Protein AF-A0AAV5KKF2-F1 (afdb_monomer)

Nearest PDB structures (foldseek):
  8rhn-assembly1_B  TM=8.506E-01  e=6.954E-04  Homo sapiens
  8cih-assembly1_A  TM=6.465E-01  e=4.753E-02  Homo sapiens
  3na7-assembly1_A  TM=3.425E-01  e=1.764E+00  Helicobacter pylori NCTC 11638
  6ixf-assembly1_A  TM=3.524E-01  e=3.596E+00  Homo sapiens

pLDDT: mean 78.34, std 14.36, range [33.84, 95.25]

Structure (mmCIF, N/CA/C/O backbone):
data_AF-A0AAV5KKF2-F1
#
_entry.id   AF-A0AAV5KKF2-F1
#
loop_
_atom_site.group_PDB
_atom_site.id
_atom_site.type_symbol
_atom_site.label_atom_id
_atom_site.label_alt_id
_atom_site.label_comp_id
_atom_site.label_asym_id
_atom_site.label_entity_id
_atom_site.label_seq_id
_atom_site.pdbx_PDB_ins_code
_atom_site.Cartn_x
_atom_site.Cartn_y
_atom_site.Cartn_z
_atom_site.occupancy
_atom_site.B_iso_or_equiv
_atom_site.auth_seq_id
_atom_site.auth_comp_id
_atom_site.auth_asym_id
_atom_site.auth_atom_id
_atom_site.pdbx_PDB_model_num
ATOM 1 N N . MET A 1 1 ? -25.712 2.104 27.556 1.00 66.56 1 MET A N 1
ATOM 2 C CA . MET A 1 1 ? -24.857 1.045 26.968 1.00 66.56 1 MET A CA 1
ATOM 3 C C . MET A 1 1 ? -25.089 0.901 25.462 1.00 66.56 1 MET A C 1
ATOM 5 O O . MET A 1 1 ? -24.129 1.009 24.712 1.00 66.56 1 MET A O 1
ATOM 9 N N . GLU A 1 2 ? -26.336 0.775 24.990 1.00 71.31 2 GLU A N 1
ATOM 10 C CA . GLU A 1 2 ? -26.643 0.626 23.551 1.00 71.31 2 GLU A CA 1
ATOM 11 C C . GLU A 1 2 ? -26.121 1.753 22.645 1.00 71.31 2 GLU A C 1
ATOM 13 O O . GLU A 1 2 ? -25.614 1.478 21.562 1.00 71.31 2 GLU A O 1
ATOM 18 N N . ALA A 1 3 ? -26.179 3.016 23.080 1.00 78.44 3 ALA A N 1
ATOM 19 C CA . ALA A 1 3 ? -25.647 4.140 22.301 1.00 78.44 3 ALA A CA 1
ATOM 20 C C . ALA A 1 3 ? -24.122 4.055 22.084 1.00 78.44 3 ALA A C 1
ATOM 22 O O . ALA A 1 3 ? -23.624 4.447 21.032 1.00 78.44 3 ALA A O 1
ATOM 23 N N . ILE A 1 4 ? -23.381 3.509 23.056 1.00 75.62 4 ILE A N 1
ATOM 24 C CA . ILE A 1 4 ? -21.932 3.283 22.942 1.00 75.62 4 ILE A CA 1
ATOM 25 C C . ILE A 1 4 ? -21.680 2.145 21.953 1.00 75.62 4 ILE A C 1
ATOM 27 O O . ILE A 1 4 ? -20.882 2.306 21.036 1.00 75.62 4 ILE A O 1
ATOM 31 N N . ILE A 1 5 ? -22.429 1.044 22.065 1.00 73.19 5 ILE A N 1
ATOM 32 C CA . ILE A 1 5 ? -22.351 -0.086 21.127 1.00 73.19 5 ILE A CA 1
ATOM 33 C C . ILE A 1 5 ? -22.622 0.381 19.686 1.00 73.19 5 ILE A C 1
ATOM 35 O O . ILE A 1 5 ? -21.855 0.049 18.787 1.00 73.19 5 ILE A O 1
ATOM 39 N N . LYS A 1 6 ? -23.643 1.222 19.460 1.00 79.12 6 LYS A N 1
ATOM 40 C CA . LYS A 1 6 ? -23.930 1.805 18.134 1.00 79.12 6 LYS A CA 1
ATOM 41 C C . LYS A 1 6 ? -22.771 2.653 17.592 1.00 79.12 6 LYS A C 1
ATOM 43 O O . LYS A 1 6 ? -22.477 2.575 16.400 1.00 79.12 6 LYS A O 1
ATOM 48 N N . LYS A 1 7 ? -22.088 3.429 18.444 1.00 80.25 7 LYS A N 1
ATOM 49 C CA . LYS A 1 7 ? -20.894 4.197 18.044 1.00 80.25 7 LYS A CA 1
ATOM 50 C C . LYS A 1 7 ? -19.739 3.282 17.636 1.00 80.25 7 LYS A C 1
ATOM 52 O O . LYS A 1 7 ? -19.135 3.523 16.600 1.00 80.25 7 LYS A O 1
ATOM 57 N N . TYR A 1 8 ? -19.489 2.203 18.380 1.00 76.38 8 TYR A N 1
ATOM 58 C CA . TYR A 1 8 ? -18.484 1.204 17.998 1.00 76.38 8 TYR A CA 1
ATOM 59 C C . TYR A 1 8 ? -18.826 0.512 16.681 1.00 76.38 8 TYR A C 1
ATOM 61 O O . TYR A 1 8 ? -17.966 0.397 15.817 1.00 76.38 8 TYR A O 1
ATOM 69 N N . GLN A 1 9 ? -20.087 0.127 16.473 1.00 77.00 9 GLN A N 1
ATOM 70 C CA . GLN A 1 9 ? -20.531 -0.435 15.193 1.00 77.00 9 GLN A CA 1
ATOM 71 C C . GLN A 1 9 ? -20.293 0.532 14.024 1.00 77.00 9 GLN A C 1
ATOM 73 O O . GLN A 1 9 ? -19.883 0.112 12.945 1.00 77.00 9 GLN A O 1
ATOM 78 N N . GLN A 1 10 ? -20.527 1.832 14.224 1.00 83.56 10 GLN A N 1
ATOM 79 C CA . GLN A 1 10 ? -20.208 2.842 13.217 1.00 83.56 10 GLN A CA 1
ATOM 80 C C . GLN A 1 10 ? -18.696 2.966 12.984 1.00 83.56 10 GLN A C 1
ATOM 82 O O . GLN A 1 10 ? -18.283 3.067 11.833 1.00 83.56 10 GLN A O 1
ATOM 87 N N . SER A 1 11 ? -17.881 2.921 14.039 1.00 81.06 11 SER A N 1
ATOM 88 C CA . SER A 1 11 ? -16.420 2.901 13.922 1.00 81.06 11 SER A CA 1
ATOM 89 C C . SER A 1 11 ? -15.929 1.695 13.126 1.00 81.06 11 SER A C 1
ATOM 91 O O . SER A 1 11 ? -15.136 1.875 12.214 1.00 81.06 11 SER A O 1
ATOM 93 N N . PHE A 1 12 ? -16.442 0.490 13.393 1.00 79.25 12 PHE A N 1
ATOM 94 C CA . PHE A 1 12 ? -16.063 -0.712 12.643 1.00 79.25 12 PHE A CA 1
ATOM 95 C C . PHE A 1 12 ? -16.469 -0.652 11.169 1.00 79.25 12 PHE A C 1
ATOM 97 O O . PHE A 1 12 ? -15.721 -1.128 10.323 1.00 79.25 12 PHE A O 1
ATOM 104 N N . ARG A 1 13 ? -17.609 -0.028 10.837 1.00 84.62 13 ARG A N 1
ATOM 105 C CA . ARG A 1 13 ? -17.966 0.232 9.431 1.00 84.62 13 ARG A CA 1
ATOM 106 C C . ARG A 1 13 ? -16.955 1.144 8.743 1.00 84.62 13 ARG A C 1
ATOM 108 O O . ARG A 1 13 ? -16.509 0.813 7.657 1.00 84.62 13 ARG A O 1
ATOM 115 N N . LYS A 1 14 ? -16.539 2.225 9.407 1.00 84.38 14 LYS A N 1
ATOM 116 C CA . LYS A 1 14 ? -15.500 3.121 8.877 1.00 84.38 14 LYS A CA 1
ATOM 117 C C . LYS A 1 14 ? -14.152 2.427 8.735 1.00 84.38 14 LYS A C 1
ATOM 119 O O . LYS A 1 14 ? -13.486 2.620 7.735 1.00 84.38 14 LYS A O 1
ATOM 124 N N . VAL A 1 15 ? -13.760 1.605 9.712 1.00 81.69 15 VAL A N 1
ATOM 125 C CA . VAL A 1 15 ? -12.533 0.804 9.601 1.00 81.69 15 VAL A CA 1
ATOM 126 C C . VAL A 1 15 ? -12.613 -0.106 8.382 1.00 81.69 15 VAL A C 1
ATOM 128 O O . VAL A 1 15 ? -11.664 -0.142 7.617 1.00 81.69 15 VAL A O 1
ATOM 131 N N . LYS A 1 16 ? -13.752 -0.769 8.151 1.00 83.50 16 LYS A N 1
ATOM 132 C CA . LYS A 1 16 ? -13.947 -1.584 6.950 1.00 83.50 16 LYS A CA 1
ATOM 133 C C . LYS A 1 16 ? -13.785 -0.768 5.661 1.00 83.50 16 LYS A C 1
ATOM 135 O O . LYS A 1 16 ? -13.055 -1.200 4.787 1.00 83.50 16 LYS A O 1
ATOM 140 N N . GLU A 1 17 ? -14.403 0.408 5.568 1.00 89.31 17 GLU A N 1
ATOM 141 C CA . GLU A 1 17 ? -14.259 1.294 4.399 1.00 89.31 17 GLU A CA 1
ATOM 142 C C . GLU A 1 17 ? -12.795 1.706 4.162 1.00 89.31 17 GLU A C 1
ATOM 144 O O . GLU A 1 17 ? -12.329 1.731 3.026 1.00 89.31 17 GLU A O 1
ATOM 149 N N . GLU A 1 18 ? -12.047 2.006 5.226 1.00 85.69 18 GLU A N 1
ATOM 150 C CA . GLU A 1 18 ? -10.616 2.308 5.119 1.00 85.69 18 GLU A CA 1
ATOM 151 C C . GLU A 1 18 ? -9.790 1.077 4.720 1.00 85.69 18 GLU A C 1
ATOM 153 O O . GLU A 1 18 ? -8.805 1.223 4.002 1.00 85.69 18 GLU A O 1
ATOM 158 N N . MET A 1 19 ? -10.201 -0.128 5.128 1.00 84.88 19 MET A N 1
ATOM 159 C CA . MET A 1 19 ? -9.566 -1.374 4.693 1.00 84.88 19 MET A CA 1
ATOM 160 C C . MET A 1 19 ? -9.837 -1.688 3.223 1.00 84.88 19 MET A C 1
ATOM 162 O O . MET A 1 19 ? -8.910 -2.047 2.507 1.00 84.88 19 MET A O 1
ATOM 166 N N . ASP A 1 20 ? -11.059 -1.465 2.743 1.00 86.00 20 ASP A N 1
ATOM 167 C CA . ASP A 1 20 ? -11.378 -1.626 1.321 1.00 86.00 20 ASP A CA 1
ATOM 168 C C . ASP A 1 20 ? -10.497 -0.677 0.471 1.00 86.00 20 ASP A C 1
ATOM 170 O O . ASP A 1 20 ? -9.920 -1.073 -0.542 1.00 86.00 20 ASP A O 1
ATOM 174 N N . ARG A 1 21 ? -10.291 0.567 0.935 1.00 91.75 21 ARG A N 1
ATOM 175 C CA . ARG A 1 21 ? -9.357 1.521 0.304 1.00 91.75 21 ARG A CA 1
ATOM 176 C C . ARG A 1 21 ? -7.897 1.080 0.409 1.00 91.75 21 ARG A C 1
ATOM 178 O O . ARG A 1 21 ? -7.128 1.315 -0.520 1.00 91.75 21 ARG A O 1
ATOM 185 N N . TRP A 1 22 ? -7.493 0.478 1.525 1.00 89.50 22 TRP A N 1
ATOM 186 C CA . TRP A 1 22 ? -6.141 -0.054 1.702 1.00 89.50 22 TRP A CA 1
ATOM 187 C C . TRP A 1 22 ? -5.818 -1.111 0.638 1.00 89.50 22 TRP A C 1
ATOM 189 O O . TRP A 1 22 ? -4.757 -1.039 0.016 1.00 89.50 22 TRP A O 1
ATOM 199 N N . ASP A 1 23 ? -6.751 -2.025 0.365 1.00 83.06 23 ASP A N 1
ATOM 200 C CA . ASP A 1 23 ? -6.589 -3.084 -0.640 1.00 83.06 23 ASP A CA 1
ATOM 201 C C . ASP A 1 23 ? -6.454 -2.520 -2.069 1.00 83.06 23 ASP A C 1
ATOM 203 O O . ASP A 1 23 ? -5.622 -2.979 -2.868 1.00 83.06 23 ASP A O 1
ATOM 207 N N . GLU A 1 24 ? -7.218 -1.470 -2.391 1.00 92.88 24 GLU A N 1
ATOM 208 C CA . GLU A 1 24 ? -7.083 -0.733 -3.654 1.00 92.88 24 GLU A CA 1
ATOM 209 C C . GLU A 1 24 ? -5.691 -0.093 -3.787 1.00 92.88 24 GLU A C 1
ATOM 211 O O . GLU A 1 24 ? -5.030 -0.223 -4.827 1.00 92.88 24 GLU A O 1
ATOM 216 N N . LEU A 1 25 ? -5.212 0.568 -2.726 1.00 88.06 25 LEU A N 1
ATOM 217 C CA . LEU A 1 25 ? -3.881 1.176 -2.703 1.00 88.06 25 LEU A CA 1
ATOM 218 C C . LEU A 1 25 ? -2.772 0.127 -2.800 1.00 88.06 25 LEU A C 1
ATOM 220 O O . LEU A 1 25 ? -1.773 0.368 -3.480 1.00 88.06 25 LEU A O 1
ATOM 224 N N . GLN A 1 26 ? -2.947 -1.043 -2.183 1.00 85.25 26 GLN A N 1
ATOM 225 C CA . GLN A 1 26 ? -1.983 -2.140 -2.252 1.00 85.25 26 GLN A CA 1
ATOM 226 C C . GLN A 1 26 ? -1.876 -2.680 -3.673 1.00 85.25 26 GLN A C 1
ATOM 228 O O . GLN A 1 26 ? -0.771 -2.792 -4.208 1.00 85.25 26 GLN A O 1
ATOM 233 N N . SER A 1 27 ? -3.015 -2.929 -4.317 1.00 89.62 27 SER A N 1
ATOM 234 C CA . SER A 1 27 ? -3.068 -3.364 -5.715 1.00 89.62 27 SER A CA 1
ATOM 235 C C . SER A 1 27 ? -2.404 -2.343 -6.647 1.00 89.62 27 SER A C 1
ATOM 237 O O . SER A 1 27 ? -1.593 -2.700 -7.509 1.00 89.62 27 SER A O 1
ATOM 239 N N . ARG A 1 28 ? -2.683 -1.049 -6.434 1.00 93.56 28 ARG A N 1
ATOM 240 C CA . ARG A 1 28 ? -2.069 0.055 -7.183 1.00 93.56 28 ARG A CA 1
ATOM 241 C C . ARG A 1 28 ? -0.554 0.117 -6.982 1.00 93.56 28 ARG A C 1
ATOM 243 O O . ARG A 1 28 ? 0.176 0.245 -7.964 1.00 93.56 28 ARG A O 1
ATOM 250 N N . LEU A 1 29 ? -0.085 0.014 -5.741 1.00 88.50 29 LEU A N 1
ATOM 251 C CA . LEU A 1 29 ? 1.333 0.073 -5.396 1.00 88.50 29 LEU A CA 1
ATOM 252 C C . LEU A 1 29 ? 2.116 -1.093 -6.007 1.00 88.50 29 LEU A C 1
ATOM 254 O O . LEU A 1 29 ? 3.186 -0.876 -6.575 1.00 88.50 29 LEU A O 1
ATOM 258 N N . ILE A 1 30 ? 1.563 -2.309 -5.950 1.00 84.19 30 ILE A N 1
ATOM 259 C CA . IL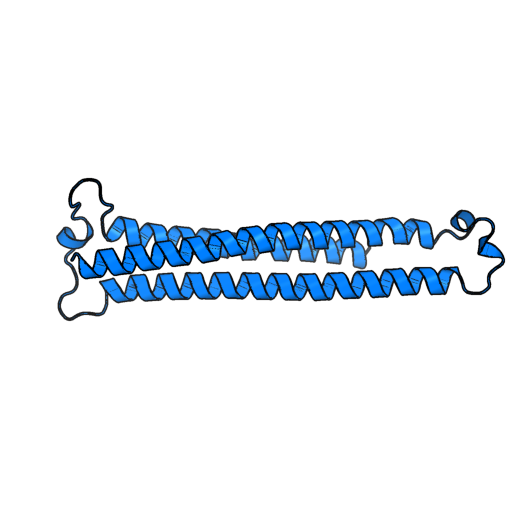E A 1 30 ? 2.151 -3.491 -6.593 1.00 84.19 30 ILE A CA 1
ATOM 260 C C . ILE A 1 30 ? 2.286 -3.252 -8.099 1.00 84.19 30 ILE A C 1
ATOM 262 O O . ILE A 1 30 ? 3.366 -3.441 -8.651 1.00 84.19 30 ILE A O 1
ATOM 266 N N . SER A 1 31 ? 1.230 -2.763 -8.758 1.00 92.12 31 SER A N 1
ATOM 267 C CA . SER A 1 31 ? 1.274 -2.465 -10.195 1.00 92.12 31 SER A CA 1
ATOM 268 C C . SER A 1 31 ? 2.325 -1.403 -10.543 1.00 92.12 31 SER A C 1
ATOM 270 O O . SER A 1 31 ? 3.109 -1.590 -11.477 1.00 92.12 31 SER A O 1
ATOM 272 N N . GLN A 1 32 ? 2.395 -0.310 -9.777 1.00 91.75 32 GLN A N 1
ATOM 273 C CA . GLN A 1 32 ? 3.417 0.724 -9.960 1.00 91.75 32 GLN A CA 1
ATOM 274 C C . GLN A 1 32 ? 4.831 0.150 -9.801 1.00 91.75 32 GLN A C 1
ATOM 276 O O . GLN A 1 32 ? 5.693 0.418 -10.637 1.00 91.75 32 GLN A O 1
ATOM 281 N N . PHE A 1 33 ? 5.056 -0.674 -8.774 1.00 86.31 33 PHE A N 1
ATOM 282 C CA . PHE A 1 33 ? 6.344 -1.317 -8.533 1.00 86.31 33 PHE A CA 1
ATOM 283 C C . PHE A 1 33 ? 6.729 -2.253 -9.682 1.00 86.31 33 PHE A C 1
ATOM 285 O O . PHE A 1 33 ? 7.823 -2.127 -10.226 1.00 86.31 33 PHE A O 1
ATOM 292 N N . THR A 1 34 ? 5.821 -3.128 -10.126 1.00 88.56 34 THR A N 1
ATOM 293 C CA . THR A 1 34 ? 6.054 -4.017 -11.276 1.00 88.56 34 THR A CA 1
ATOM 294 C C . THR A 1 34 ? 6.420 -3.227 -12.534 1.00 88.56 34 THR A C 1
ATOM 296 O O . THR A 1 34 ? 7.352 -3.600 -13.251 1.00 88.56 34 THR A O 1
ATOM 299 N N . ASN A 1 35 ? 5.743 -2.104 -12.785 1.00 92.50 35 ASN A N 1
ATOM 300 C CA . ASN A 1 35 ? 6.050 -1.237 -13.921 1.00 92.50 35 ASN A CA 1
ATOM 301 C C . ASN A 1 35 ? 7.435 -0.583 -13.788 1.00 92.50 35 ASN A C 1
ATOM 303 O O . ASN A 1 35 ? 8.191 -0.566 -14.761 1.00 92.50 35 ASN A O 1
ATOM 307 N N . ALA A 1 36 ? 7.797 -0.096 -12.597 1.00 90.81 36 ALA A N 1
ATOM 308 C CA . ALA A 1 36 ? 9.130 0.445 -12.331 1.00 90.81 36 ALA A CA 1
ATOM 309 C C . ALA A 1 36 ? 10.221 -0.619 -12.539 1.00 90.81 36 ALA A C 1
ATOM 311 O O . ALA A 1 36 ? 11.189 -0.369 -13.258 1.00 90.81 36 ALA A O 1
ATOM 312 N N . SER A 1 37 ? 10.039 -1.825 -11.988 1.00 87.69 37 SER A N 1
ATOM 313 C CA . SER A 1 37 ? 10.964 -2.950 -12.170 1.00 87.69 37 SER A CA 1
ATOM 314 C C . SER A 1 37 ? 11.126 -3.332 -13.641 1.00 87.69 37 SER A C 1
ATOM 316 O O . SER A 1 37 ? 12.241 -3.592 -14.087 1.00 87.69 37 SER A O 1
ATOM 318 N N . SER A 1 38 ? 10.039 -3.317 -14.417 1.00 91.44 38 SER A N 1
ATOM 319 C CA . SER A 1 38 ? 10.083 -3.576 -15.859 1.00 91.44 38 SER A CA 1
ATOM 320 C C . SER A 1 38 ? 10.885 -2.510 -16.614 1.00 91.44 38 SER A C 1
ATOM 322 O O . SER A 1 38 ? 11.717 -2.848 -17.456 1.00 91.44 38 SER A O 1
ATOM 324 N N . ILE A 1 39 ? 10.709 -1.220 -16.290 1.00 90.50 39 ILE A N 1
ATOM 325 C CA . ILE A 1 39 ? 11.531 -0.148 -16.876 1.00 90.50 39 ILE A CA 1
ATOM 326 C C . ILE A 1 39 ? 13.007 -0.377 -16.562 1.00 90.50 39 ILE A C 1
ATOM 328 O O . ILE A 1 39 ? 13.812 -0.408 -17.488 1.00 90.50 39 ILE A O 1
ATOM 332 N N . ILE A 1 40 ? 13.340 -0.593 -15.289 1.00 87.94 40 ILE A N 1
ATOM 333 C CA . ILE A 1 40 ? 14.711 -0.835 -14.828 1.00 87.94 40 ILE A CA 1
ATOM 334 C C . ILE A 1 40 ? 15.334 -2.028 -15.564 1.00 87.94 40 ILE A C 1
ATOM 336 O O . ILE A 1 40 ? 16.447 -1.916 -16.073 1.00 87.94 40 ILE A O 1
ATOM 340 N N . GLY A 1 41 ? 14.607 -3.141 -15.696 1.00 87.38 41 GLY A N 1
ATOM 341 C CA . GLY A 1 41 ? 15.084 -4.308 -16.443 1.00 87.38 41 GLY A CA 1
ATOM 342 C C . GLY A 1 41 ? 15.377 -3.995 -17.915 1.00 87.38 41 GLY A C 1
ATOM 343 O O . GLY A 1 41 ? 16.352 -4.490 -18.475 1.00 87.38 41 GLY A O 1
ATOM 344 N N . ARG A 1 42 ? 14.587 -3.115 -18.544 1.00 88.62 42 ARG A N 1
ATOM 345 C CA . ARG A 1 42 ? 14.828 -2.668 -19.927 1.00 88.62 42 ARG A CA 1
ATOM 346 C C . ARG A 1 42 ? 15.998 -1.696 -20.058 1.00 88.62 42 ARG A C 1
ATOM 348 O O . ARG A 1 42 ? 16.591 -1.652 -21.133 1.00 88.62 42 ARG A O 1
ATOM 355 N N . LEU A 1 43 ? 16.357 -0.944 -19.011 1.00 87.12 43 LEU A N 1
ATOM 356 C CA . LEU A 1 43 ? 17.496 -0.015 -19.061 1.00 87.12 43 LEU A CA 1
ATOM 357 C C . LEU A 1 43 ? 18.799 -0.742 -19.421 1.00 87.12 43 LEU A C 1
ATOM 359 O O . LEU A 1 43 ? 19.573 -0.232 -20.227 1.00 87.12 43 LEU A O 1
ATOM 363 N N . GLN A 1 44 ? 18.993 -1.967 -18.922 1.00 81.62 44 GLN A N 1
ATOM 364 C CA . GLN A 1 44 ? 20.148 -2.803 -19.274 1.00 81.62 44 GLN A CA 1
ATOM 365 C C . GLN A 1 44 ? 20.206 -3.116 -20.778 1.00 81.62 44 GLN A C 1
ATOM 367 O O . GLN A 1 44 ? 21.272 -3.088 -21.388 1.00 81.62 44 GLN A O 1
ATOM 372 N N . ALA A 1 45 ? 19.056 -3.384 -21.403 1.00 85.75 45 ALA A N 1
ATOM 373 C CA . ALA A 1 45 ? 18.985 -3.634 -22.840 1.00 85.75 45 ALA A CA 1
ATOM 374 C C . ALA A 1 45 ? 19.219 -2.357 -23.666 1.00 85.75 45 ALA A C 1
ATOM 376 O O . ALA A 1 45 ? 19.806 -2.429 -24.743 1.00 85.75 45 ALA A O 1
ATOM 377 N N . ILE A 1 46 ? 18.787 -1.202 -23.160 1.00 86.00 46 ILE A N 1
ATOM 378 C CA . ILE A 1 46 ? 18.916 0.109 -23.817 1.00 86.00 46 ILE A CA 1
ATOM 379 C C . ILE A 1 46 ? 20.363 0.601 -23.839 1.00 86.00 46 ILE A C 1
ATOM 381 O O . ILE A 1 46 ? 20.740 1.282 -24.784 1.00 86.00 46 ILE A O 1
ATOM 385 N N . GLN A 1 47 ? 21.183 0.224 -22.859 1.00 81.00 47 GLN A N 1
ATOM 386 C CA . GLN A 1 47 ? 22.615 0.556 -22.832 1.00 81.00 47 GLN A CA 1
ATOM 387 C C . GLN A 1 47 ? 23.449 -0.237 -23.851 1.00 81.00 47 GLN A C 1
ATOM 389 O O . GLN A 1 47 ? 24.607 0.085 -24.105 1.00 81.00 47 GLN A O 1
ATOM 394 N N . ASN A 1 48 ? 22.901 -1.311 -24.425 1.00 85.62 48 ASN A N 1
ATOM 395 C CA . ASN A 1 48 ? 23.613 -2.102 -25.417 1.00 85.62 48 ASN A CA 1
ATOM 396 C C . ASN A 1 48 ? 23.255 -1.618 -26.825 1.00 85.62 48 ASN A C 1
ATOM 398 O O . ASN A 1 48 ? 22.224 -1.998 -27.383 1.00 85.62 48 ASN A O 1
ATOM 402 N N . SER A 1 49 ? 24.151 -0.838 -27.431 1.00 80.19 49 SER A N 1
ATOM 403 C CA . SER A 1 49 ? 24.001 -0.297 -28.791 1.00 80.19 49 SER A CA 1
ATOM 404 C C . SER A 1 49 ? 23.736 -1.367 -29.867 1.00 80.19 49 SER A C 1
ATOM 406 O O . SER A 1 49 ? 23.105 -1.098 -30.890 1.00 80.19 49 SER A O 1
ATOM 408 N N . LYS A 1 50 ? 24.113 -2.633 -29.632 1.00 84.81 50 LYS A N 1
ATOM 409 C CA . LYS A 1 50 ? 23.805 -3.743 -30.553 1.00 84.81 50 LYS A CA 1
ATOM 410 C C . LYS A 1 50 ? 22.305 -4.052 -30.642 1.00 84.81 50 LYS A C 1
ATOM 412 O O . LYS A 1 50 ? 21.867 -4.597 -31.652 1.00 84.81 50 LYS A O 1
ATOM 417 N N . ASN A 1 51 ? 21.516 -3.676 -29.634 1.00 86.94 51 ASN A N 1
ATOM 418 C CA . ASN A 1 51 ? 20.081 -3.969 -29.568 1.00 86.94 51 ASN A CA 1
ATOM 419 C C . ASN A 1 51 ? 19.218 -3.044 -30.440 1.00 86.94 51 ASN A C 1
ATOM 421 O O . ASN A 1 51 ? 18.042 -3.331 -30.649 1.00 86.94 51 ASN A O 1
ATOM 425 N N . TYR A 1 52 ? 19.783 -1.959 -30.974 1.00 85.12 52 TYR A N 1
ATOM 426 C CA . TYR A 1 52 ? 19.049 -0.989 -31.793 1.00 85.12 52 TYR A CA 1
ATOM 427 C C . TYR A 1 52 ? 18.946 -1.399 -3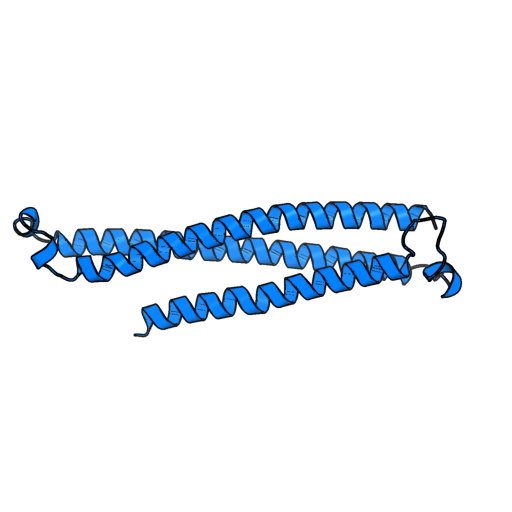3.267 1.00 85.12 52 TYR A C 1
ATOM 429 O O . TYR A 1 52 ? 18.110 -0.864 -33.994 1.00 85.12 52 TYR A O 1
ATOM 437 N N . GLY A 1 53 ? 19.754 -2.362 -33.729 1.00 86.94 53 GLY A N 1
ATOM 438 C CA . GLY A 1 53 ? 19.694 -2.872 -35.101 1.00 86.94 53 GLY A CA 1
ATOM 439 C C . GLY A 1 53 ? 19.790 -1.753 -36.144 1.00 86.94 53 GLY A C 1
ATOM 440 O O . GLY A 1 53 ? 20.738 -0.969 -36.134 1.00 86.94 53 GLY A O 1
ATOM 441 N N . SER A 1 54 ? 18.789 -1.656 -37.022 1.00 87.19 54 SER A N 1
ATOM 442 C CA . SER A 1 54 ? 18.695 -0.612 -38.054 1.00 87.19 54 SER A CA 1
ATOM 443 C C . SER A 1 54 ? 18.491 0.804 -37.502 1.00 87.19 54 SER A C 1
ATOM 445 O O . SER A 1 54 ? 18.665 1.768 -38.237 1.00 87.19 54 SER A O 1
ATOM 447 N N . LEU A 1 55 ? 18.125 0.955 -36.225 1.00 84.75 55 LEU A N 1
ATOM 448 C CA . LEU A 1 55 ? 17.958 2.265 -35.592 1.00 84.75 55 LEU A CA 1
ATOM 449 C C . LEU A 1 55 ? 19.298 2.916 -35.229 1.00 84.75 55 LEU A C 1
ATOM 451 O O . LEU A 1 55 ? 19.321 4.120 -35.012 1.00 84.75 55 LEU A O 1
ATOM 455 N N . ASN A 1 56 ? 20.414 2.171 -35.238 1.00 83.56 56 ASN A N 1
ATOM 456 C CA . ASN A 1 56 ? 21.759 2.726 -35.012 1.00 83.56 56 ASN A CA 1
ATOM 457 C C . ASN A 1 56 ? 22.156 3.813 -36.024 1.00 83.56 56 ASN A C 1
ATOM 459 O O . ASN A 1 56 ? 23.078 4.581 -35.773 1.00 83.56 56 ASN A O 1
ATOM 463 N N . SER A 1 57 ? 21.475 3.884 -37.169 1.00 85.06 57 SER A N 1
ATOM 464 C CA . SER A 1 57 ? 21.668 4.934 -38.174 1.00 85.06 57 SER A CA 1
ATOM 465 C C . SER A 1 57 ? 21.131 6.301 -37.733 1.00 85.06 57 SER A C 1
ATOM 467 O O . SER A 1 57 ? 21.439 7.304 -38.371 1.00 85.06 57 SER A O 1
ATOM 469 N N . ILE A 1 58 ? 20.297 6.345 -36.689 1.00 87.31 58 ILE A N 1
ATOM 470 C CA . ILE A 1 58 ? 19.685 7.569 -36.172 1.00 87.31 58 ILE A CA 1
ATOM 471 C C . ILE A 1 58 ? 20.592 8.145 -35.086 1.00 87.31 58 ILE A C 1
ATOM 473 O O . ILE A 1 58 ? 20.768 7.556 -34.019 1.00 87.31 58 ILE A O 1
ATOM 477 N N . GLU A 1 59 ? 21.139 9.329 -35.345 1.00 87.94 59 GLU A N 1
ATOM 478 C CA . GLU A 1 59 ? 21.960 10.046 -34.375 1.00 87.94 59 GLU A CA 1
ATOM 479 C C . GLU A 1 59 ? 21.159 10.358 -33.098 1.00 87.94 59 GLU A C 1
ATOM 481 O O . GLU A 1 59 ? 20.022 10.827 -33.148 1.00 87.94 59 GLU A O 1
ATOM 486 N N . GLY A 1 60 ? 21.745 10.066 -31.934 1.00 87.19 60 GLY A N 1
ATOM 487 C CA . GLY A 1 60 ? 21.145 10.370 -30.631 1.00 87.19 60 GLY A CA 1
ATOM 488 C C . GLY A 1 60 ? 19.979 9.470 -30.197 1.00 87.19 60 GLY A C 1
ATOM 489 O O . GLY A 1 60 ? 19.387 9.733 -29.148 1.00 87.19 60 GLY A O 1
ATOM 490 N N . ILE A 1 61 ? 19.650 8.402 -30.938 1.00 88.81 61 ILE A N 1
ATOM 491 C CA . ILE A 1 61 ? 18.521 7.513 -30.606 1.00 88.81 61 ILE A CA 1
ATOM 492 C C . ILE A 1 61 ? 18.646 6.872 -29.219 1.00 88.81 61 ILE A C 1
ATOM 494 O O . ILE A 1 61 ? 17.662 6.802 -28.485 1.00 88.81 61 ILE A O 1
ATOM 498 N N . GLU A 1 62 ? 19.852 6.454 -28.831 1.00 87.38 62 GLU A N 1
ATOM 499 C CA . GLU A 1 62 ? 20.118 5.838 -27.528 1.00 87.38 62 GLU A CA 1
ATOM 500 C C . GLU A 1 62 ? 19.803 6.813 -26.388 1.00 87.38 62 GLU A C 1
ATOM 502 O O . GLU A 1 62 ? 19.071 6.478 -25.457 1.00 87.38 62 GLU A O 1
ATOM 507 N N . VAL A 1 63 ? 20.274 8.058 -26.515 1.00 89.19 63 VAL A N 1
ATOM 508 C CA . VAL A 1 63 ? 20.030 9.129 -25.540 1.00 89.19 63 VAL A CA 1
ATOM 509 C C . VAL A 1 63 ? 18.537 9.443 -25.447 1.00 89.19 63 VAL A C 1
ATOM 511 O O . VAL A 1 63 ? 18.000 9.549 -24.346 1.00 89.19 63 VAL A O 1
ATOM 514 N N . ALA A 1 64 ? 17.841 9.539 -26.583 1.00 91.75 64 ALA A N 1
ATOM 515 C CA . ALA A 1 64 ? 16.409 9.828 -26.612 1.00 91.75 64 ALA A CA 1
ATOM 516 C C . ALA A 1 64 ? 15.570 8.712 -25.959 1.00 91.75 64 ALA A C 1
ATOM 518 O O . ALA A 1 64 ? 14.659 8.990 -25.172 1.00 91.75 64 ALA A O 1
ATOM 519 N N . VAL A 1 65 ? 15.884 7.446 -26.255 1.00 91.88 65 VAL A N 1
ATOM 520 C CA . VAL A 1 65 ? 15.192 6.285 -25.675 1.00 91.88 65 VAL A CA 1
ATOM 521 C C . VAL A 1 65 ? 15.470 6.182 -24.177 1.00 91.88 65 VAL A C 1
ATOM 523 O O . VAL A 1 65 ? 14.530 5.987 -23.400 1.00 91.88 65 VAL A O 1
ATOM 526 N N . LEU A 1 66 ? 16.727 6.363 -23.762 1.00 90.31 66 LEU A N 1
ATOM 527 C CA . LEU A 1 66 ? 17.111 6.369 -22.354 1.00 90.31 66 LEU A CA 1
ATOM 528 C C . LEU A 1 66 ? 16.376 7.471 -21.588 1.00 90.31 66 LEU A C 1
ATOM 530 O O . LEU A 1 66 ? 15.736 7.178 -20.578 1.00 90.31 66 LEU A O 1
ATOM 534 N N . GLN A 1 67 ? 16.389 8.706 -22.099 1.00 92.81 67 GLN A N 1
ATOM 535 C CA . GLN A 1 67 ? 15.689 9.830 -21.477 1.00 92.81 67 GLN A CA 1
ATOM 536 C C . GLN A 1 67 ? 14.203 9.513 -21.286 1.00 92.81 67 GLN A C 1
ATOM 538 O O . GLN A 1 67 ? 13.667 9.683 -20.193 1.00 92.81 67 GLN A O 1
ATOM 543 N N . LYS A 1 68 ? 13.545 8.950 -22.308 1.00 94.19 68 LYS A N 1
ATOM 544 C CA . LYS A 1 68 ? 12.121 8.613 -22.217 1.00 94.19 68 LYS A CA 1
ATOM 545 C C . LYS A 1 68 ? 11.826 7.552 -21.154 1.00 94.19 68 LYS A C 1
ATOM 547 O O . LYS A 1 68 ? 10.790 7.629 -20.483 1.00 94.19 68 LYS A O 1
ATOM 552 N N . GLN A 1 69 ? 12.705 6.557 -20.998 1.00 93.69 69 GLN A N 1
ATOM 553 C CA . GLN A 1 69 ? 12.572 5.574 -19.921 1.00 93.69 69 GLN A CA 1
ATOM 554 C C . GLN A 1 69 ? 12.782 6.212 -18.548 1.00 93.69 69 GLN A C 1
ATOM 556 O O . GLN A 1 69 ? 12.001 5.933 -17.640 1.00 93.69 69 GLN A O 1
ATOM 561 N N . MET A 1 70 ? 13.782 7.085 -18.406 1.00 92.94 70 MET A N 1
ATOM 562 C CA . MET A 1 70 ? 14.069 7.781 -17.150 1.00 92.94 70 MET A CA 1
ATOM 563 C C . MET A 1 70 ? 12.914 8.695 -16.730 1.00 92.94 70 MET A C 1
ATOM 565 O O . MET A 1 70 ? 12.484 8.630 -15.580 1.00 92.94 70 MET A O 1
ATOM 569 N N . ASP A 1 71 ? 12.330 9.449 -17.665 1.00 95.25 71 ASP A N 1
ATOM 570 C CA . ASP A 1 71 ? 11.146 10.280 -17.412 1.00 95.25 71 ASP A CA 1
ATOM 571 C C . ASP A 1 71 ? 9.955 9.428 -16.944 1.00 95.25 71 ASP A C 1
ATOM 573 O O . ASP A 1 71 ? 9.238 9.772 -15.999 1.00 95.25 71 ASP A O 1
ATOM 577 N N . SER A 1 72 ? 9.751 8.279 -17.597 1.00 94.94 72 SER A N 1
ATOM 578 C CA . SER A 1 72 ? 8.679 7.343 -17.244 1.00 94.94 72 SER A CA 1
ATOM 579 C C . SER A 1 72 ? 8.898 6.745 -15.852 1.00 94.94 72 SER A C 1
ATOM 581 O O . SER A 1 72 ? 7.958 6.660 -15.060 1.00 94.94 72 SER A O 1
ATOM 583 N N . LEU A 1 73 ? 10.140 6.378 -15.523 1.00 92.88 73 LEU A N 1
ATOM 584 C CA . LEU A 1 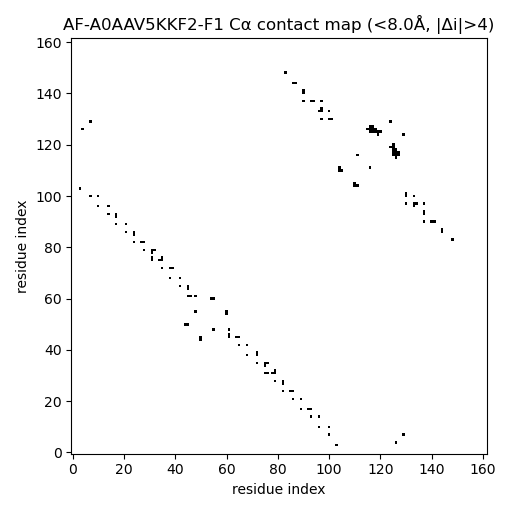73 ? 10.512 5.858 -14.211 1.00 92.88 73 LEU A CA 1
ATOM 585 C C . LEU A 1 73 ? 10.306 6.910 -13.118 1.00 92.88 73 LEU A C 1
ATOM 587 O O . LEU A 1 73 ? 9.687 6.616 -12.097 1.00 92.88 73 LEU A O 1
ATOM 591 N N . 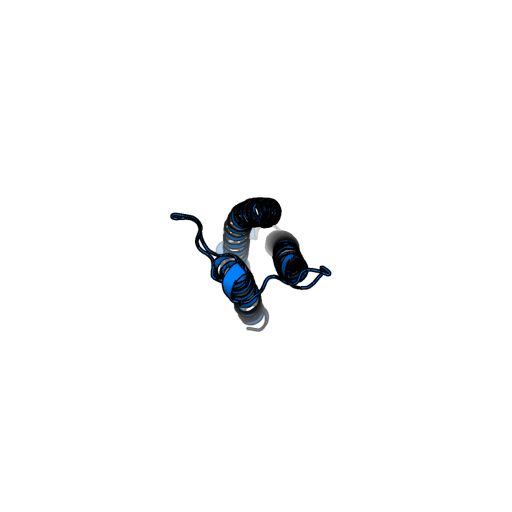GLN A 1 74 ? 10.746 8.148 -13.355 1.00 93.12 74 GLN A N 1
ATOM 592 C CA . GLN A 1 74 ? 10.530 9.265 -12.438 1.00 93.12 74 GLN A CA 1
ATOM 593 C C . GLN A 1 74 ? 9.035 9.492 -12.180 1.00 93.12 74 GLN A C 1
ATOM 595 O O . GLN A 1 74 ? 8.624 9.647 -11.029 1.00 93.12 74 GLN A O 1
ATOM 600 N N . SER A 1 75 ? 8.209 9.465 -13.231 1.00 95.12 75 SER A N 1
ATOM 601 C CA . SER A 1 75 ? 6.756 9.608 -13.105 1.00 95.12 75 SER A CA 1
ATOM 602 C C . SER A 1 75 ? 6.139 8.510 -12.228 1.00 95.12 75 SER A C 1
ATOM 604 O O . SER A 1 75 ? 5.334 8.803 -11.338 1.00 95.12 75 SER A O 1
ATOM 606 N N . ILE A 1 76 ? 6.559 7.253 -12.412 1.00 92.94 76 ILE A N 1
ATOM 607 C CA . ILE A 1 76 ? 6.082 6.130 -11.593 1.00 92.94 76 ILE A CA 1
ATOM 608 C C . ILE A 1 76 ? 6.522 6.287 -10.138 1.00 92.94 76 ILE A C 1
ATOM 610 O O . ILE A 1 76 ? 5.690 6.131 -9.249 1.00 92.94 76 ILE A O 1
ATOM 614 N N . LEU A 1 77 ? 7.780 6.652 -9.880 1.00 87.75 77 LEU A N 1
ATOM 615 C CA . LEU A 1 77 ? 8.288 6.844 -8.518 1.00 87.75 77 LEU A CA 1
ATOM 616 C C . LEU A 1 77 ? 7.543 7.969 -7.781 1.00 87.75 77 LEU A C 1
ATOM 618 O O . LEU A 1 77 ? 7.178 7.810 -6.615 1.00 87.75 77 LEU A O 1
ATOM 622 N N . LEU A 1 78 ? 7.242 9.078 -8.464 1.00 93.50 78 LEU A N 1
ATOM 623 C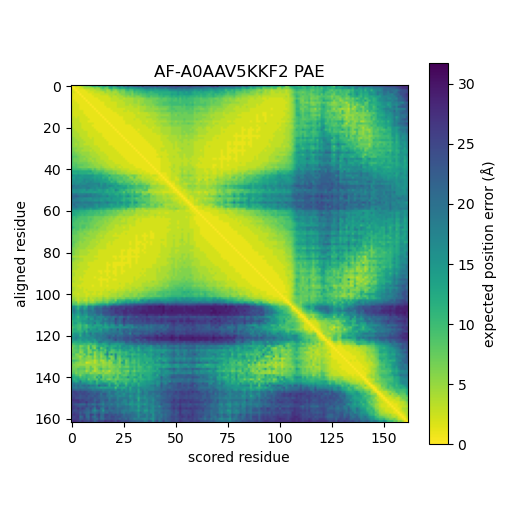 CA . LEU A 1 78 ? 6.405 10.148 -7.909 1.00 93.50 78 LEU A CA 1
ATOM 624 C C . LEU A 1 78 ? 4.976 9.662 -7.616 1.00 93.50 78 LEU A C 1
ATOM 626 O O . LEU A 1 78 ? 4.402 10.003 -6.580 1.00 93.50 78 LEU A O 1
ATOM 630 N N . SER A 1 79 ? 4.412 8.831 -8.495 1.00 94.62 79 SER A N 1
ATOM 631 C CA . SER A 1 79 ? 3.094 8.219 -8.295 1.00 94.62 79 SER A CA 1
ATOM 632 C C . SER A 1 79 ? 3.082 7.245 -7.108 1.00 94.62 79 SER A C 1
ATOM 634 O O . SER A 1 79 ? 2.141 7.273 -6.316 1.00 94.62 79 SER A O 1
ATOM 636 N N . MET A 1 80 ? 4.137 6.440 -6.933 1.00 91.25 80 MET A N 1
ATOM 637 C CA . MET A 1 80 ? 4.310 5.538 -5.785 1.00 91.25 80 MET A CA 1
ATOM 638 C C . MET A 1 80 ? 4.414 6.309 -4.474 1.00 91.25 80 MET A C 1
ATOM 640 O O . MET A 1 80 ? 3.764 5.945 -3.496 1.00 91.25 80 MET A O 1
ATOM 644 N N . LYS A 1 81 ? 5.184 7.406 -4.458 1.00 87.69 81 LYS A N 1
ATOM 645 C CA . LYS A 1 81 ? 5.276 8.295 -3.295 1.00 87.69 81 LYS A CA 1
ATOM 646 C C . LYS A 1 81 ? 3.888 8.783 -2.876 1.00 87.69 81 LYS A C 1
ATOM 648 O O . LYS A 1 81 ? 3.533 8.674 -1.707 1.00 87.69 81 LYS A O 1
ATOM 653 N N . LYS A 1 82 ? 3.082 9.248 -3.835 1.00 92.81 82 LYS A N 1
ATOM 654 C CA . LYS A 1 82 ? 1.706 9.684 -3.569 1.00 92.81 82 LYS A CA 1
ATOM 655 C C . LYS A 1 82 ? 0.841 8.546 -3.012 1.00 92.81 82 LYS A C 1
ATOM 657 O O . LYS A 1 82 ? 0.115 8.746 -2.048 1.00 92.81 82 LYS A O 1
ATOM 662 N N . THR A 1 83 ? 0.952 7.340 -3.568 1.00 90.50 83 THR A N 1
ATOM 663 C CA . THR A 1 83 ? 0.245 6.157 -3.049 1.00 90.50 83 THR A CA 1
ATOM 664 C C . THR A 1 83 ? 0.651 5.831 -1.605 1.00 90.50 83 THR A C 1
ATOM 666 O O . THR A 1 83 ? -0.210 5.523 -0.785 1.00 90.50 83 THR A O 1
ATOM 669 N N . MET A 1 84 ? 1.931 5.966 -1.248 1.00 86.19 84 MET A N 1
ATOM 670 C CA . MET A 1 84 ? 2.396 5.811 0.138 1.00 86.19 84 MET A CA 1
ATOM 671 C C . MET A 1 84 ? 1.860 6.897 1.084 1.00 86.19 84 MET A C 1
ATOM 673 O O . MET A 1 84 ? 1.537 6.603 2.234 1.00 86.19 84 MET A O 1
ATOM 677 N N . GLU A 1 85 ? 1.741 8.142 0.622 1.00 89.75 85 GLU A N 1
ATOM 678 C CA . GLU A 1 85 ? 1.104 9.220 1.390 1.00 89.75 85 GLU A CA 1
ATOM 679 C C . GLU A 1 85 ? -0.388 8.920 1.634 1.00 89.75 85 GLU A C 1
ATOM 681 O O . GLU A 1 85 ? -0.892 9.127 2.738 1.00 89.75 85 GLU A O 1
ATOM 686 N N . GLU A 1 86 ? -1.086 8.358 0.640 1.00 92.94 86 GLU A N 1
ATOM 687 C CA . GLU A 1 86 ? -2.479 7.908 0.771 1.00 92.94 86 GLU A CA 1
ATOM 688 C C . GLU A 1 86 ? -2.618 6.768 1.806 1.00 92.94 86 GLU A C 1
ATOM 690 O O . GLU A 1 86 ? -3.523 6.815 2.644 1.00 92.94 86 GLU A O 1
ATOM 695 N N . PHE A 1 87 ? -1.683 5.809 1.841 1.00 88.00 87 PHE A N 1
ATOM 696 C CA . PHE A 1 87 ? -1.623 4.788 2.897 1.00 88.00 87 PHE A CA 1
ATOM 697 C C . PHE A 1 87 ? -1.435 5.394 4.291 1.00 88.00 87 PHE A C 1
ATOM 699 O O . PHE A 1 87 ? -2.098 4.992 5.250 1.00 88.00 87 PHE A O 1
ATOM 706 N N . HIS A 1 88 ? -0.552 6.387 4.418 1.00 87.31 88 HIS A N 1
ATOM 707 C CA . HIS A 1 88 ? -0.331 7.065 5.691 1.00 87.31 88 HIS A CA 1
ATOM 708 C C . HIS A 1 88 ? -1.609 7.753 6.199 1.00 87.31 88 HIS A C 1
ATOM 710 O O . HIS A 1 88 ? -1.930 7.665 7.385 1.00 87.31 88 HIS A O 1
ATOM 716 N N . CYS A 1 89 ? -2.391 8.364 5.304 1.00 92.50 89 CYS A N 1
ATOM 717 C CA . CYS A 1 89 ? -3.694 8.935 5.645 1.00 92.50 89 CYS A CA 1
ATOM 718 C C . CYS A 1 89 ? -4.671 7.890 6.212 1.00 92.50 89 CYS A C 1
ATOM 720 O O . CYS A 1 89 ? -5.384 8.199 7.171 1.00 92.50 89 CYS A O 1
ATOM 722 N N . ILE A 1 90 ? -4.686 6.664 5.673 1.00 88.44 90 ILE A N 1
ATOM 723 C CA . ILE A 1 90 ? -5.496 5.563 6.220 1.00 88.44 90 ILE A CA 1
ATOM 724 C C . ILE A 1 90 ? -5.048 5.230 7.646 1.00 88.44 90 ILE A C 1
ATOM 726 O O . ILE A 1 90 ? -5.881 5.193 8.552 1.00 88.44 90 ILE A O 1
ATOM 730 N N . VAL A 1 91 ? -3.741 5.077 7.887 1.00 86.44 91 VAL A N 1
ATOM 731 C CA . VAL A 1 91 ? -3.215 4.801 9.238 1.00 86.44 91 VAL A CA 1
ATOM 732 C C . VAL A 1 91 ? -3.622 5.891 10.231 1.00 86.44 91 VAL A C 1
ATOM 734 O O . VAL A 1 91 ? -4.093 5.577 11.324 1.00 86.44 91 VAL A O 1
ATOM 737 N N . LEU A 1 92 ? -3.522 7.169 9.850 1.00 89.38 92 LEU A N 1
ATOM 738 C CA . LEU A 1 92 ? -3.969 8.285 10.691 1.00 89.38 92 LEU A CA 1
ATOM 739 C C . LEU A 1 92 ? -5.484 8.245 10.963 1.00 89.38 92 LEU A C 1
ATOM 741 O O . LEU A 1 92 ? -5.927 8.574 12.069 1.00 89.38 92 LEU A O 1
ATOM 745 N N . SER A 1 93 ? -6.288 7.832 9.978 1.00 92.19 93 SER A N 1
ATOM 746 C CA . SER A 1 93 ? -7.734 7.629 10.137 1.00 92.19 93 SER A CA 1
ATOM 747 C C . SER A 1 93 ? -8.028 6.518 11.152 1.00 92.19 93 SER A C 1
ATOM 749 O O . SER A 1 93 ? -8.787 6.731 12.104 1.00 92.19 93 SER A O 1
ATOM 751 N N . LEU A 1 94 ? -7.355 5.369 11.029 1.00 84.81 94 LEU A N 1
ATOM 752 C CA . LEU A 1 94 ? -7.475 4.244 11.962 1.00 84.81 94 LEU A CA 1
ATOM 753 C C . LEU A 1 94 ? -7.034 4.629 13.379 1.00 84.81 94 LEU A C 1
ATOM 755 O O . LEU A 1 94 ? -7.737 4.339 14.351 1.00 84.81 94 LEU A O 1
ATOM 759 N N . GLU A 1 95 ? -5.921 5.352 13.514 1.00 86.50 95 GLU A N 1
ATOM 760 C CA . GLU A 1 95 ? -5.446 5.852 14.803 1.00 86.50 95 GLU A CA 1
ATOM 761 C C . GLU A 1 95 ? -6.470 6.801 15.444 1.00 86.50 95 GLU A C 1
ATOM 763 O O . GLU A 1 95 ? -6.785 6.691 16.635 1.00 86.50 95 GLU A O 1
ATOM 768 N N . LYS A 1 96 ? -7.060 7.705 14.655 1.00 92.69 96 LYS A N 1
ATOM 769 C CA . LYS A 1 96 ? -8.130 8.591 15.123 1.00 92.69 96 LYS A CA 1
ATOM 770 C C . LYS A 1 96 ? -9.343 7.797 15.608 1.00 92.69 96 LYS A C 1
ATOM 772 O O . LYS A 1 96 ? -9.865 8.109 16.681 1.00 92.69 96 LYS A O 1
ATOM 777 N N . ILE A 1 97 ? -9.774 6.773 14.868 1.00 86.88 97 ILE A N 1
ATOM 778 C CA . ILE A 1 97 ? -10.891 5.901 15.263 1.00 86.88 97 ILE A CA 1
ATOM 779 C C . ILE A 1 97 ? -10.567 5.171 16.576 1.00 86.88 97 ILE A C 1
ATOM 781 O O . ILE A 1 97 ? -11.403 5.137 17.483 1.00 86.88 97 ILE A O 1
ATOM 785 N N . GLN A 1 98 ? -9.343 4.658 16.725 1.00 85.94 98 GLN A N 1
ATOM 786 C CA . GLN A 1 98 ? -8.884 3.983 17.940 1.00 85.94 98 GLN A CA 1
ATOM 787 C C . GLN A 1 98 ? -8.867 4.929 19.154 1.00 85.94 98 GLN A C 1
ATOM 789 O O . GLN A 1 98 ? -9.402 4.594 20.218 1.00 85.94 98 GLN A O 1
ATOM 794 N N . ARG A 1 99 ? -8.324 6.144 18.997 1.00 88.00 99 ARG A N 1
ATOM 795 C CA . ARG A 1 99 ? -8.316 7.180 20.045 1.00 88.00 99 ARG A CA 1
ATOM 796 C C . ARG A 1 99 ? -9.739 7.577 20.450 1.00 88.00 99 ARG A C 1
ATOM 798 O O . ARG A 1 99 ? -10.033 7.651 21.645 1.00 88.00 99 ARG A O 1
ATOM 805 N N . GLN A 1 100 ? -10.632 7.770 19.478 1.00 87.19 100 GLN A N 1
ATOM 806 C CA . GLN A 1 100 ? -12.049 8.052 19.731 1.00 87.19 100 GLN A CA 1
ATOM 807 C C . GLN A 1 100 ? -12.725 6.899 20.487 1.00 87.19 100 GLN A C 1
ATOM 809 O O . GLN A 1 100 ? -13.424 7.149 21.469 1.00 87.19 100 GLN A O 1
ATOM 814 N N . GLY A 1 101 ? -12.466 5.645 20.102 1.00 82.69 101 GLY A N 1
ATOM 815 C CA . GLY A 1 101 ? -12.940 4.457 20.820 1.00 82.69 101 GLY A CA 1
ATOM 816 C C . GLY A 1 101 ? -12.528 4.472 22.295 1.00 82.69 101 GLY A C 1
ATOM 817 O O . GLY A 1 101 ? -13.378 4.405 23.186 1.00 82.69 101 GLY A O 1
ATOM 818 N N . LYS A 1 102 ? -11.237 4.686 22.577 1.00 82.69 102 LYS A N 1
ATOM 819 C CA . LYS A 1 102 ? -10.718 4.791 23.953 1.00 82.69 102 LYS A CA 1
ATOM 820 C C . LYS A 1 102 ? -11.405 5.904 24.756 1.00 82.69 102 LYS A C 1
ATOM 822 O O . LYS A 1 102 ? -11.743 5.698 25.923 1.00 82.69 102 LYS A O 1
ATOM 827 N N . GLN A 1 103 ? -11.647 7.066 24.148 1.00 83.12 103 GLN A N 1
ATOM 828 C CA . GLN A 1 103 ? -12.327 8.187 24.810 1.00 83.12 103 GLN A CA 1
ATOM 829 C C . GLN A 1 103 ? -13.796 7.891 25.136 1.00 83.12 103 GLN A C 1
ATOM 831 O O . GLN A 1 103 ? -14.269 8.308 26.192 1.00 83.12 103 GLN A O 1
ATOM 836 N N . LEU A 1 104 ? -14.499 7.108 24.308 1.00 76.56 104 LEU A N 1
ATOM 837 C CA . LEU A 1 104 ? -15.881 6.688 24.587 1.00 76.56 104 LEU A CA 1
ATOM 838 C C . LEU A 1 104 ? -16.014 5.847 25.866 1.00 76.56 104 LEU A C 1
ATOM 840 O O . LEU A 1 104 ? -17.115 5.723 26.399 1.00 76.56 104 LEU A O 1
ATOM 844 N N . VAL A 1 105 ? -14.907 5.283 26.352 1.00 70.62 105 VAL A N 1
ATOM 845 C CA . VAL A 1 105 ? -14.857 4.453 27.562 1.00 70.62 105 VAL A CA 1
ATOM 846 C C . VAL A 1 105 ? -14.243 5.196 28.751 1.00 70.62 105 VAL A C 1
ATOM 848 O O . VAL A 1 105 ? -14.556 4.883 29.897 1.00 70.62 105 VAL A O 1
ATOM 851 N N . LYS A 1 106 ? -13.402 6.208 28.503 1.00 69.31 106 LYS A N 1
ATOM 852 C CA . LYS A 1 106 ? -12.699 6.971 29.549 1.00 69.31 106 LYS A CA 1
ATOM 853 C C . LYS A 1 106 ? -13.328 8.333 29.892 1.00 69.31 106 LYS A C 1
ATOM 855 O O . LYS A 1 106 ? -13.031 8.859 30.953 1.00 69.31 106 LYS A O 1
ATOM 860 N N . GLY A 1 107 ? -14.155 8.918 29.021 1.00 55.78 107 GLY A N 1
ATOM 861 C CA . GLY A 1 107 ? -14.471 10.356 29.044 1.00 55.78 107 GLY A CA 1
ATOM 862 C C . GLY A 1 107 ? -15.789 10.810 29.689 1.00 55.78 107 GLY A C 1
ATOM 863 O O . GLY A 1 107 ? -16.229 11.912 29.384 1.00 55.78 107 GLY A O 1
ATOM 864 N N . GLY A 1 108 ? -16.459 10.011 30.526 1.00 55.78 108 GLY A N 1
ATOM 865 C CA . GLY A 1 108 ? -17.736 10.406 31.148 1.00 55.78 108 GLY A CA 1
ATOM 866 C C . GLY A 1 108 ? -17.754 10.248 32.669 1.00 55.78 108 GLY A C 1
ATOM 867 O O . GLY A 1 108 ? -17.108 9.348 33.193 1.00 55.78 108 GLY A O 1
ATOM 868 N N . SER A 1 109 ? -18.578 11.053 33.359 1.00 55.00 109 SER A N 1
ATOM 869 C CA . SER A 1 109 ? -18.880 10.950 34.808 1.00 55.00 109 SER A CA 1
ATOM 870 C C . SER A 1 109 ? -19.358 9.554 35.252 1.00 55.00 109 SER A C 1
ATOM 872 O O . SER A 1 109 ? -19.372 9.264 36.442 1.00 55.00 109 SER A O 1
ATOM 874 N N . ASN A 1 110 ? -19.734 8.693 34.302 1.00 55.59 110 ASN A N 1
ATOM 875 C CA . ASN A 1 110 ? -20.143 7.307 34.501 1.00 55.59 110 ASN A CA 1
ATOM 876 C C . ASN A 1 110 ? -19.182 6.381 33.750 1.00 55.59 110 ASN A C 1
ATOM 878 O O . ASN A 1 110 ? -19.540 5.790 32.727 1.00 55.59 110 ASN A O 1
ATOM 882 N N . GLN A 1 111 ? -17.940 6.298 34.225 1.00 62.22 111 GLN A N 1
ATOM 883 C CA . GLN A 1 111 ? -16.964 5.355 33.696 1.00 62.22 111 GLN A CA 1
ATOM 884 C C . GLN A 1 111 ? -17.539 3.931 33.833 1.00 62.22 111 GLN A C 1
ATOM 886 O O . GLN A 1 111 ? -17.918 3.535 34.940 1.00 62.22 111 GLN A O 1
ATOM 891 N N . PRO A 1 112 ? -17.678 3.164 32.737 1.00 61.75 112 PRO A N 1
ATOM 892 C CA . PRO A 1 112 ? -18.275 1.842 32.811 1.00 61.75 112 PRO A CA 1
ATOM 893 C C . PRO A 1 112 ? -17.425 0.950 33.716 1.00 61.75 112 PRO A C 1
ATOM 895 O O . PRO A 1 112 ? -16.213 0.818 33.539 1.00 61.75 112 PRO A O 1
ATOM 898 N N . THR A 1 113 ? -18.068 0.339 34.708 1.00 68.56 113 THR A N 1
ATOM 8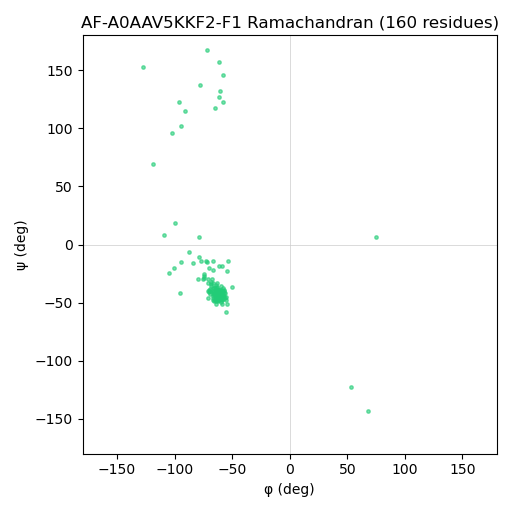99 C CA . THR A 1 113 ? -17.399 -0.599 35.621 1.00 68.56 113 THR A CA 1
ATOM 900 C C . THR A 1 113 ? -16.858 -1.805 34.847 1.00 68.56 113 THR A C 1
ATOM 902 O O . THR A 1 113 ? -17.386 -2.162 33.794 1.00 68.56 113 THR A O 1
ATOM 905 N N . LYS A 1 114 ? -15.843 -2.506 35.379 1.00 66.94 114 LYS A N 1
ATOM 906 C CA . LYS A 1 114 ? -15.292 -3.729 34.749 1.00 66.94 114 LYS A CA 1
ATOM 907 C C . LYS A 1 114 ? -16.383 -4.742 34.369 1.00 66.94 114 LYS A C 1
ATOM 909 O O . LYS A 1 114 ? -16.325 -5.332 33.296 1.00 66.94 114 LYS A O 1
ATOM 914 N N . LYS A 1 115 ? -17.425 -4.863 35.202 1.00 67.50 115 LYS A N 1
ATOM 915 C CA . LYS A 1 115 ? -18.604 -5.700 34.932 1.00 67.50 115 LYS A CA 1
ATOM 916 C C . LYS A 1 115 ? -19.394 -5.243 33.702 1.00 67.50 115 LYS A C 1
ATOM 918 O O . LYS A 1 115 ? -19.852 -6.080 32.944 1.00 67.50 115 LYS A O 1
ATOM 923 N N . GLN A 1 116 ? -19.538 -3.936 33.487 1.00 67.62 116 GLN A N 1
ATOM 924 C CA . GLN A 1 116 ? -20.222 -3.368 32.320 1.00 67.62 116 GLN A CA 1
ATOM 925 C C . GLN A 1 116 ? -19.380 -3.453 31.040 1.00 67.62 116 GLN A C 1
ATOM 927 O O . GLN A 1 116 ? -19.950 -3.562 29.959 1.00 67.62 116 GLN A O 1
ATOM 932 N N . LEU A 1 117 ? -18.047 -3.428 31.152 1.00 68.12 117 LEU A N 1
ATOM 933 C CA . LEU A 1 117 ? -17.136 -3.636 30.020 1.00 68.12 117 LEU A CA 1
ATOM 934 C C . LEU A 1 117 ? -17.171 -5.074 29.502 1.00 68.12 117 LEU A C 1
ATOM 936 O O . LEU A 1 117 ? -17.146 -5.282 28.293 1.00 68.12 117 LEU A O 1
ATOM 940 N N . GLN A 1 118 ? -17.243 -6.033 30.426 1.00 73.25 118 GLN A N 1
ATOM 941 C CA . GLN A 1 118 ? -17.276 -7.470 30.142 1.00 73.25 118 GLN A CA 1
ATOM 942 C C . GLN A 1 118 ? -18.695 -8.004 29.901 1.00 73.25 118 GLN A C 1
ATOM 944 O O . GLN A 1 118 ? -18.859 -9.172 29.550 1.00 73.25 118 GLN A O 1
ATOM 949 N N . LEU A 1 119 ? -19.729 -7.174 30.094 1.00 68.25 119 LEU A N 1
ATOM 950 C CA . LEU A 1 119 ? -21.116 -7.591 29.929 1.00 68.25 119 LEU A CA 1
ATOM 951 C C . LEU A 1 119 ? -21.376 -7.958 28.463 1.00 68.25 119 LEU A C 1
ATOM 953 O O . LEU A 1 119 ? -21.304 -7.108 27.574 1.00 68.25 119 LEU A O 1
ATOM 957 N N . LYS A 1 120 ? -21.728 -9.222 28.227 1.00 61.44 120 LYS A N 1
ATOM 958 C CA . LYS A 1 120 ? -22.217 -9.708 26.936 1.00 61.44 120 LYS A CA 1
ATOM 959 C C . LYS A 1 120 ? -23.742 -9.717 26.959 1.00 61.44 120 LYS A C 1
ATOM 961 O O . LYS A 1 120 ? -24.349 -10.335 27.828 1.00 61.44 120 LYS A O 1
ATOM 966 N N . ILE A 1 121 ? -24.364 -9.013 26.015 1.00 61.84 121 ILE A N 1
ATOM 967 C CA . ILE A 1 121 ? -25.817 -9.050 25.807 1.00 61.84 121 ILE A CA 1
ATOM 968 C C . ILE A 1 121 ? -26.071 -9.943 24.586 1.00 61.84 121 ILE A C 1
ATOM 970 O O . ILE A 1 121 ? -25.960 -9.494 23.442 1.00 61.84 121 ILE A O 1
ATOM 974 N N . GLY A 1 122 ? -26.370 -11.223 24.829 1.00 62.72 122 GLY A N 1
ATOM 975 C CA . GLY A 1 122 ? -26.525 -12.238 23.779 1.00 62.72 122 GLY A CA 1
ATOM 976 C C . GLY A 1 122 ? -25.202 -12.573 23.074 1.00 62.72 122 GLY A C 1
ATOM 977 O O . GLY A 1 122 ? -24.148 -12.578 23.702 1.00 62.72 122 GLY A O 1
ATOM 978 N N . VAL A 1 123 ? -25.243 -12.818 21.759 1.00 61.91 123 VAL A N 1
ATOM 979 C CA . VAL A 1 123 ? -24.059 -13.149 20.924 1.00 61.91 123 VAL A CA 1
ATOM 980 C C . VAL A 1 123 ? -23.227 -11.904 20.552 1.00 61.91 123 VAL A C 1
ATOM 982 O O . VAL A 1 123 ? -22.304 -11.972 19.747 1.00 61.91 123 VAL A O 1
ATOM 985 N N . LYS A 1 124 ? -23.553 -10.724 21.097 1.00 59.38 124 LYS A N 1
ATOM 986 C CA . LYS A 1 124 ? -22.840 -9.482 20.771 1.00 59.38 124 LYS A CA 1
ATOM 987 C C . LYS A 1 124 ? -21.500 -9.414 21.520 1.00 59.38 124 LYS A C 1
ATOM 989 O O . LYS A 1 124 ? -21.478 -9.713 22.718 1.00 59.38 124 LYS A O 1
ATOM 994 N N . PRO A 1 125 ? -20.409 -8.986 20.853 1.00 64.62 125 PRO A N 1
ATOM 995 C CA . PRO A 1 125 ? -19.126 -8.767 21.514 1.00 64.62 125 PRO A CA 1
ATOM 996 C C . PRO A 1 125 ? -19.271 -7.739 22.642 1.00 64.62 125 PRO A C 1
ATOM 998 O O . PRO A 1 125 ? -20.081 -6.807 22.555 1.00 64.62 125 PRO A O 1
ATOM 1001 N N . SER A 1 126 ? -18.503 -7.933 23.714 1.00 76.62 126 SER A N 1
ATOM 1002 C CA . SER A 1 126 ? -18.449 -6.996 24.835 1.00 76.62 126 SER A CA 1
ATOM 1003 C C . SER A 1 126 ? -17.713 -5.710 24.436 1.00 76.62 126 SER A C 1
ATOM 1005 O O . SER A 1 126 ? -17.062 -5.629 23.393 1.00 76.62 126 SER A O 1
ATOM 1007 N N . LEU A 1 127 ? -17.811 -4.665 25.258 1.00 72.00 127 LEU A N 1
ATOM 1008 C CA . LEU A 1 127 ? -17.131 -3.396 24.980 1.00 72.00 127 LEU A CA 1
ATOM 1009 C C . LEU A 1 127 ? -15.601 -3.531 25.073 1.00 72.00 127 LEU A C 1
ATOM 1011 O O . LEU A 1 127 ? -14.891 -2.828 24.357 1.00 72.00 127 LEU A O 1
ATOM 1015 N N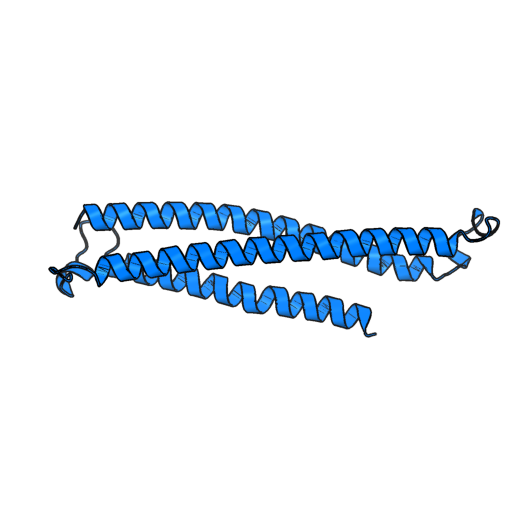 . ALA A 1 128 ? -15.111 -4.444 25.918 1.00 72.50 128 ALA A N 1
ATOM 1016 C CA . ALA A 1 128 ? -13.700 -4.818 25.955 1.00 72.50 128 ALA A CA 1
ATOM 1017 C C . ALA A 1 128 ? -13.270 -5.474 24.633 1.00 72.50 128 ALA A C 1
ATOM 1019 O O . ALA A 1 128 ? -12.338 -4.987 24.002 1.00 72.50 128 ALA A O 1
ATOM 1020 N N . ASP A 1 129 ? -14.039 -6.456 24.145 1.00 76.75 129 ASP A N 1
ATOM 1021 C CA . ASP A 1 129 ? -13.760 -7.134 22.868 1.00 76.75 129 ASP A CA 1
ATOM 1022 C C . ASP A 1 129 ? -13.696 -6.129 21.695 1.00 76.75 129 ASP A C 1
ATOM 1024 O O . ASP A 1 129 ? -12.830 -6.210 20.826 1.00 76.75 129 ASP A O 1
ATOM 1028 N N . CYS A 1 130 ? -14.590 -5.132 21.682 1.00 76.94 130 CYS A N 1
ATOM 1029 C CA . CYS A 1 130 ? -14.589 -4.062 20.681 1.00 76.94 130 CYS A CA 1
ATOM 1030 C C . CYS A 1 130 ? -13.356 -3.142 20.771 1.00 76.94 130 CYS A C 1
ATOM 1032 O O . CYS A 1 130 ? -12.836 -2.710 19.743 1.00 76.94 130 CYS A O 1
ATOM 1034 N N . LEU A 1 131 ? -12.911 -2.795 21.983 1.00 77.62 131 LEU A N 1
ATOM 1035 C CA . LEU A 1 131 ? -11.712 -1.979 22.199 1.00 77.62 131 LEU A CA 1
ATOM 1036 C C . LEU A 1 131 ? -10.451 -2.720 21.759 1.00 77.62 131 LEU A C 1
ATOM 1038 O O . LEU A 1 131 ? -9.638 -2.149 21.033 1.00 77.62 131 LEU A O 1
ATOM 1042 N N . ASP A 1 132 ? -10.324 -3.975 22.180 1.00 79.69 132 ASP A N 1
ATOM 1043 C CA . ASP A 1 132 ? -9.177 -4.824 21.870 1.00 79.69 132 ASP A CA 1
ATOM 1044 C C . ASP A 1 132 ? -9.089 -5.068 20.359 1.00 79.69 132 ASP A C 1
ATOM 1046 O O . ASP A 1 132 ? -8.015 -4.940 19.774 1.00 79.69 132 ASP A O 1
ATOM 1050 N N . GLY A 1 133 ? -10.233 -5.274 19.692 1.00 77.69 133 GLY A N 1
ATOM 1051 C CA . GLY A 1 133 ? -10.298 -5.364 18.233 1.00 77.69 133 GLY A CA 1
ATOM 1052 C C . GLY A 1 133 ? -9.781 -4.110 17.515 1.00 77.69 133 GLY A C 1
ATOM 1053 O O . GLY A 1 133 ? -9.040 -4.226 16.543 1.00 77.69 133 GLY A O 1
ATOM 1054 N N . LEU A 1 134 ? -10.108 -2.901 17.995 1.00 78.94 134 LEU A N 1
ATOM 1055 C CA . LEU A 1 134 ? -9.579 -1.656 17.410 1.00 78.94 134 LEU A CA 1
ATOM 1056 C C . LEU A 1 134 ? -8.075 -1.475 17.655 1.00 78.94 134 LEU A C 1
ATOM 1058 O O . LEU A 1 134 ? -7.387 -0.896 16.815 1.00 78.94 134 LEU A O 1
ATOM 1062 N N . VAL A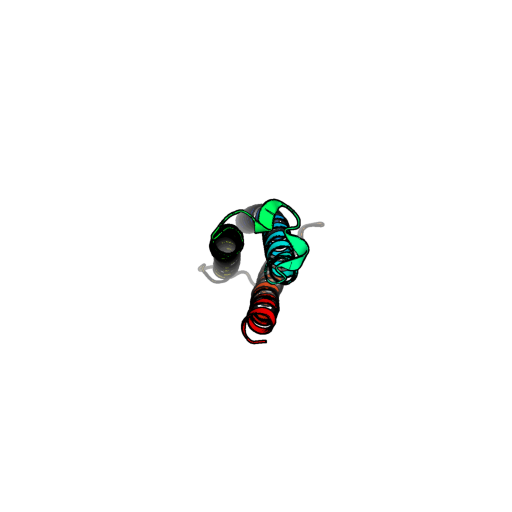 1 135 ? -7.567 -1.922 18.807 1.00 82.62 135 VAL A N 1
ATOM 1063 C CA . VAL A 1 135 ? -6.128 -1.892 19.106 1.00 82.62 135 VAL A CA 1
ATOM 1064 C C . VAL A 1 135 ? -5.379 -2.832 18.169 1.00 82.62 135 VAL A C 1
ATOM 1066 O O . VAL A 1 135 ? -4.438 -2.384 17.519 1.00 82.62 135 VAL A O 1
ATOM 1069 N N . LEU A 1 136 ? -5.853 -4.071 18.030 1.00 81.38 136 LEU A N 1
ATOM 1070 C CA . LEU A 1 136 ? -5.257 -5.071 17.149 1.00 81.38 136 LEU A CA 1
ATOM 1071 C C . LEU A 1 136 ? -5.203 -4.591 15.690 1.00 81.38 136 LEU A C 1
ATOM 1073 O O . LEU A 1 136 ? -4.158 -4.686 15.054 1.00 81.38 136 LEU A O 1
ATOM 1077 N N . LEU A 1 137 ? -6.304 -4.030 15.175 1.00 74.88 137 LEU A N 1
ATOM 1078 C CA . LEU A 1 137 ? -6.365 -3.510 13.803 1.00 74.88 137 LEU A CA 1
ATOM 1079 C C . LEU A 1 137 ? -5.377 -2.358 13.580 1.00 74.88 137 LEU A C 1
ATOM 1081 O O . LEU A 1 137 ? -4.693 -2.312 12.563 1.00 74.88 137 LEU A O 1
ATOM 1085 N N . HIS A 1 138 ? -5.262 -1.443 14.544 1.00 78.25 138 HIS A N 1
ATOM 1086 C CA . HIS A 1 138 ? -4.276 -0.367 14.470 1.00 78.25 138 HIS A CA 1
ATOM 1087 C C . HIS A 1 138 ? -2.836 -0.907 14.467 1.00 78.25 138 HIS A C 1
ATOM 1089 O O . HIS A 1 138 ? -2.015 -0.458 13.671 1.00 78.25 138 HIS A O 1
ATOM 1095 N N . GLU A 1 139 ? -2.516 -1.847 15.359 1.00 78.81 139 GLU A N 1
ATOM 1096 C CA . GLU A 1 139 ? -1.167 -2.410 15.485 1.00 78.81 139 GLU A CA 1
ATOM 1097 C C . GLU A 1 139 ? -0.740 -3.190 14.239 1.00 78.81 139 GLU A C 1
ATOM 1099 O O . GLU A 1 139 ? 0.383 -2.999 13.767 1.00 78.81 139 GLU A O 1
ATOM 1104 N N . LEU A 1 140 ? -1.646 -3.992 13.670 1.00 75.56 140 LEU A N 1
ATOM 1105 C CA . LEU A 1 140 ? -1.407 -4.736 12.435 1.00 75.56 140 LEU A CA 1
ATOM 1106 C C . LEU A 1 140 ? -0.971 -3.789 11.306 1.00 75.56 140 LEU A C 1
ATOM 1108 O O . LEU A 1 140 ? 0.150 -3.896 10.809 1.00 75.56 140 LEU A O 1
ATOM 1112 N N . HIS A 1 141 ? -1.792 -2.791 10.974 1.00 70.31 141 HIS A N 1
ATOM 1113 C CA . HIS A 1 141 ? -1.516 -1.915 9.829 1.00 70.31 141 HIS A CA 1
ATOM 1114 C C . HIS A 1 141 ? -0.391 -0.910 10.083 1.00 70.31 141 HIS A C 1
ATOM 1116 O O . HIS A 1 141 ? 0.323 -0.528 9.155 1.00 70.31 141 HIS A O 1
ATOM 1122 N N . HIS A 1 142 ? -0.164 -0.516 11.339 1.00 73.75 142 HIS A N 1
ATOM 1123 C CA . HIS A 1 142 ? 1.016 0.271 11.688 1.00 73.75 142 HIS A CA 1
ATOM 1124 C C . HIS A 1 142 ? 2.314 -0.522 11.454 1.00 73.75 142 HIS A C 1
ATOM 1126 O O . HIS A 1 142 ? 3.281 0.019 10.917 1.00 73.75 142 HIS A O 1
ATOM 1132 N N . SER A 1 143 ? 2.331 -1.814 11.802 1.00 68.69 143 SER A N 1
ATOM 1133 C CA . SER A 1 143 ? 3.493 -2.684 11.576 1.00 68.69 143 SER A CA 1
ATOM 1134 C C . SER A 1 143 ? 3.737 -2.987 10.089 1.00 68.69 143 SER A C 1
ATOM 1136 O O . SER A 1 143 ? 4.884 -2.972 9.629 1.00 68.69 143 SER A O 1
ATOM 1138 N N . GLU A 1 144 ? 2.669 -3.171 9.308 1.00 64.69 144 GLU A N 1
ATOM 1139 C CA . GLU A 1 144 ? 2.740 -3.354 7.854 1.00 64.69 144 GLU A CA 1
ATOM 1140 C C . GLU A 1 144 ? 3.303 -2.106 7.161 1.00 64.69 144 GLU A C 1
ATOM 1142 O O . GLU A 1 144 ? 4.180 -2.213 6.304 1.00 64.69 144 GLU A O 1
ATOM 1147 N N . LEU A 1 145 ? 2.903 -0.904 7.595 1.00 59.38 145 LEU A N 1
ATOM 1148 C CA . LEU A 1 145 ? 3.452 0.348 7.066 1.00 59.38 145 LEU A CA 1
ATOM 1149 C C . LEU A 1 145 ? 4.912 0.602 7.487 1.00 59.38 145 LEU A C 1
ATOM 1151 O O . LEU A 1 145 ? 5.601 1.381 6.839 1.00 59.38 145 LEU A O 1
ATOM 1155 N N . GLY A 1 146 ? 5.423 -0.032 8.545 1.00 57.72 146 GLY A N 1
ATOM 1156 C CA . GLY A 1 146 ? 6.852 0.028 8.894 1.00 57.72 146 GLY A CA 1
ATOM 1157 C C . GLY A 1 146 ? 7.723 -0.911 8.048 1.00 57.72 146 GLY A C 1
ATOM 1158 O O . GLY A 1 146 ? 8.898 -0.637 7.777 1.00 57.72 146 GLY A O 1
ATOM 1159 N N . THR A 1 147 ? 7.145 -2.022 7.594 1.00 57.12 147 THR A N 1
ATOM 1160 C CA . THR A 1 147 ? 7.862 -3.090 6.885 1.00 57.12 147 THR A CA 1
ATOM 1161 C C . THR A 1 147 ? 7.785 -2.948 5.365 1.00 57.12 147 THR A C 1
ATOM 1163 O O . THR A 1 147 ? 8.813 -3.081 4.703 1.00 57.12 147 THR A O 1
ATOM 1166 N N . LEU A 1 148 ? 6.628 -2.601 4.793 1.00 55.41 148 LEU A N 1
ATOM 1167 C CA . LEU A 1 148 ? 6.463 -2.482 3.337 1.00 55.41 148 LEU A CA 1
ATOM 1168 C C . LEU A 1 148 ? 7.321 -1.356 2.719 1.00 55.41 148 LEU A C 1
ATOM 1170 O O . LEU A 1 148 ? 8.079 -1.623 1.783 1.00 55.41 148 LEU A O 1
ATOM 1174 N N . PRO A 1 149 ? 7.277 -0.106 3.227 1.00 54.88 149 PRO A N 1
ATOM 1175 C CA . PRO A 1 149 ? 8.040 1.004 2.663 1.00 54.88 149 PRO A CA 1
ATOM 1176 C C . PRO A 1 149 ? 9.543 0.845 2.871 1.00 54.88 149 PRO A C 1
ATOM 1178 O O . PRO A 1 149 ? 10.307 1.197 1.979 1.00 54.88 149 PRO A O 1
ATOM 1181 N N . SER A 1 150 ? 9.991 0.284 4.004 1.00 49.62 150 SER A N 1
ATOM 1182 C CA . SER A 1 150 ? 11.424 0.077 4.253 1.00 49.62 150 SER A CA 1
ATOM 1183 C C . SER A 1 150 ? 12.008 -1.019 3.359 1.00 49.62 150 SER A C 1
ATOM 1185 O O . SER A 1 150 ? 13.100 -0.843 2.823 1.00 49.62 150 SER A O 1
ATOM 1187 N N . GLN A 1 151 ? 11.274 -2.107 3.115 1.00 52.91 151 GLN A N 1
ATOM 1188 C CA . GLN A 1 151 ? 11.713 -3.180 2.219 1.00 52.91 151 GLN A CA 1
ATOM 1189 C C . GLN A 1 151 ? 11.696 -2.736 0.750 1.00 52.91 151 GLN A C 1
ATOM 1191 O O . GLN A 1 151 ? 12.645 -3.016 0.019 1.00 52.91 151 GLN A O 1
ATOM 1196 N N . MET A 1 152 ? 10.678 -1.978 0.325 1.00 55.00 152 MET A N 1
ATOM 1197 C CA . MET A 1 152 ? 10.623 -1.424 -1.032 1.00 55.00 152 MET A CA 1
ATOM 1198 C C . MET A 1 152 ? 11.667 -0.328 -1.267 1.00 55.00 152 MET A C 1
ATOM 1200 O O . MET A 1 152 ? 12.322 -0.338 -2.304 1.00 55.00 152 MET A O 1
ATOM 1204 N N . PHE A 1 153 ? 11.874 0.591 -0.316 1.00 50.22 153 PHE A N 1
ATOM 1205 C CA . PHE A 1 153 ? 12.914 1.618 -0.426 1.00 50.22 153 PHE A CA 1
ATOM 1206 C C . PHE A 1 153 ? 14.305 0.983 -0.451 1.00 50.22 153 PHE A C 1
ATOM 1208 O O . PHE A 1 153 ? 15.132 1.373 -1.264 1.00 50.22 153 PHE A O 1
ATOM 1215 N N . ARG A 1 154 ? 14.549 -0.064 0.352 1.00 49.75 154 ARG A N 1
ATOM 1216 C CA . ARG A 1 154 ? 15.786 -0.857 0.266 1.00 49.75 154 ARG A CA 1
ATOM 1217 C C . ARG A 1 154 ? 15.934 -1.531 -1.095 1.00 49.75 154 ARG A C 1
ATOM 1219 O O . ARG A 1 154 ? 17.017 -1.456 -1.656 1.00 49.75 154 ARG A O 1
ATOM 1226 N N . ALA A 1 155 ? 14.879 -2.128 -1.651 1.00 48.59 155 ALA A N 1
ATOM 1227 C CA . ALA A 1 155 ? 14.930 -2.734 -2.983 1.00 48.59 155 ALA A CA 1
ATOM 1228 C C . ALA A 1 155 ? 15.236 -1.700 -4.084 1.00 48.59 155 ALA A C 1
ATOM 1230 O O . ALA A 1 155 ? 16.073 -1.955 -4.944 1.00 48.59 155 ALA A O 1
ATOM 1231 N N . VAL A 1 156 ? 14.628 -0.511 -4.022 1.00 45.97 156 VAL A N 1
ATOM 1232 C CA . VAL A 1 156 ? 14.914 0.598 -4.948 1.00 45.97 156 VAL A CA 1
ATOM 1233 C C . VAL A 1 156 ? 16.341 1.124 -4.750 1.00 45.97 156 VAL A C 1
ATOM 1235 O O . VAL A 1 156 ? 17.075 1.266 -5.721 1.00 45.97 156 VAL A O 1
ATOM 1238 N N . CYS A 1 157 ? 16.788 1.352 -3.513 1.00 42.56 157 CYS A N 1
ATOM 1239 C CA . CYS A 1 157 ? 18.150 1.808 -3.227 1.00 42.56 157 CYS A CA 1
ATOM 1240 C C . CYS A 1 157 ? 19.217 0.797 -3.656 1.00 42.56 157 CYS A C 1
ATOM 1242 O O . CYS A 1 157 ? 20.234 1.213 -4.194 1.00 42.56 157 CYS A O 1
ATOM 1244 N N . ILE A 1 158 ? 18.991 -0.507 -3.465 1.00 44.78 158 ILE A N 1
ATOM 1245 C CA . ILE A 1 158 ? 19.907 -1.561 -3.930 1.00 44.78 158 ILE A CA 1
ATOM 1246 C C . ILE A 1 158 ? 20.077 -1.489 -5.451 1.00 44.78 158 ILE A C 1
ATOM 1248 O O . ILE A 1 158 ? 21.187 -1.628 -5.947 1.00 44.78 158 ILE A O 1
ATOM 1252 N N . VAL A 1 159 ? 18.999 -1.219 -6.187 1.00 42.38 159 VAL A N 1
ATOM 1253 C CA . VAL A 1 159 ? 19.025 -1.133 -7.652 1.00 42.38 159 VAL A CA 1
ATOM 1254 C C . VAL A 1 159 ? 19.676 0.156 -8.174 1.00 42.38 159 VAL A C 1
ATOM 1256 O O . VAL A 1 159 ? 20.235 0.141 -9.262 1.00 42.38 159 VAL A O 1
ATOM 1259 N N . PHE A 1 160 ? 19.620 1.262 -7.427 1.00 33.84 160 PHE A N 1
ATOM 1260 C CA . PHE A 1 160 ? 20.217 2.546 -7.831 1.00 33.84 160 PHE A CA 1
ATOM 1261 C C . PHE A 1 160 ? 21.639 2.792 -7.286 1.00 33.84 160 PHE A C 1
ATOM 1263 O O . PHE A 1 160 ? 22.304 3.712 -7.754 1.00 33.84 160 PHE A O 1
ATOM 1270 N N . LEU A 1 161 ? 22.093 2.021 -6.290 1.00 35.59 161 LEU A N 1
ATOM 1271 C CA . LEU A 1 161 ? 23.429 2.129 -5.675 1.00 35.59 161 LEU A CA 1
ATOM 1272 C C . LEU A 1 161 ? 24.365 0.956 -6.026 1.00 35.59 161 LEU A C 1
ATOM 1274 O O . LEU A 1 161 ? 25.444 0.859 -5.440 1.00 35.59 161 LEU A O 1
ATOM 1278 N N . SER A 1 162 ? 23.960 0.086 -6.955 1.00 36.41 162 SER A N 1
ATOM 1279 C CA . SER A 1 162 ? 24.803 -0.959 -7.564 1.00 36.41 162 SER A CA 1
ATOM 1280 C C . SER A 1 162 ? 25.091 -0.605 -9.017 1.00 36.41 162 SER A C 1
ATOM 1282 O O . SER A 1 162 ? 26.220 -0.886 -9.468 1.00 36.41 162 SER A O 1
#

InterPro domains:
  IPR029159 Ribosome biogenesis protein C1orf109-like [PF15011] (2-145)
  IPR038985 OPENER-like [PTHR37904] (1-145)

Radius of gyration: 24.86 Å; Cα contacts (8 Å, |Δi|>4): 76; chains: 1; bounding box: 51×24×74 Å

Foldseek 3Di:
DVVLVVLLVVLVVVLVVLVVVVVVLVVVLVVLLVVLVVLLVCLVVLVDCVNCVVPNVPPCPSVVVNVVSVVVNVVSVVVNVVSLVSLVVSLVSLVVSLVVLVCSQVPDPCRDDPCQQCDDDPPDHGSVRSNVVSVVSSVVSVVVSVPVVVVSVVVVCVSVVD

Mean predicted aligned error: 10.92 Å

Organism: NCBI:txid152421

Solvent-accessible surface area (backbone atoms only — not comparable to full-atom values): 9033 Å² total; per-residue (Å²): 110,68,71,58,52,54,50,51,54,51,48,53,52,51,51,49,54,48,48,58,50,47,52,53,50,50,55,49,48,51,53,45,49,54,52,42,52,50,52,57,62,46,49,67,53,60,72,38,73,79,71,46,61,85,51,67,80,45,86,64,47,60,60,54,54,49,49,54,51,52,55,51,43,52,52,43,54,54,51,46,52,51,50,51,54,54,50,50,52,46,52,53,50,46,49,50,51,39,54,50,54,54,42,77,57,66,72,51,102,72,56,68,50,74,68,62,31,65,46,59,72,77,95,44,79,21,60,49,56,54,51,51,50,40,50,51,55,42,52,52,54,54,51,48,62,59,47,53,58,54,52,50,49,50,53,52,48,56,70,74,75,108

Secondary stru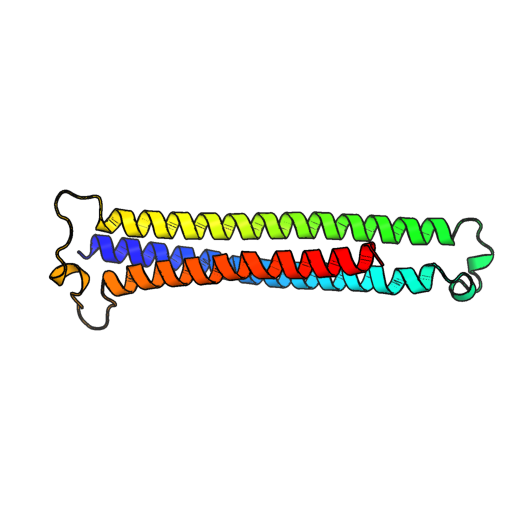cture (DSSP, 8-state):
-HHHHHHHHHHHHHHHHHHHHHHHHHHHHHHHHHHHHHHHHHHHHHT-GGGGGGGGGSTTHHHHHHHHHHHHHHHHHHHHHHHHHHHHHHHHHHHHHHHHHHHHHHSSSSPPPHHHHS---TTSPPHHHHHHHHHHHHHHHHHHHHHHHHHHHHHHHHHH--

Sequence (162 aa):
MEAIIKKYQQSFRKVKEEMDRWDELQSRLISQFTNASSIIGRLQAIQNSKNYGSLNSIEGIEVAVLQKQMDSLQSILLSMKKTMEEFHCIVLSLEKIQRQGKQLVKGGSNQPTKKQLQLKIGVKPSLADCLDGLVLLHELHHSELGTLPSQMFRAVCIVFLS